Protein AF-A0A009LZ84-F1 (afdb_monomer)

Structure (mmCIF, N/CA/C/O backbone):
data_AF-A0A009LZ84-F1
#
_entry.id   AF-A0A009LZ84-F1
#
loop_
_atom_site.group_PDB
_atom_site.id
_atom_site.type_symbol
_atom_site.label_atom_id
_atom_site.label_alt_id
_atom_site.label_comp_id
_atom_site.label_asym_id
_atom_site.label_entity_id
_atom_site.label_seq_id
_atom_site.pdbx_PDB_ins_code
_atom_site.Cartn_x
_atom_site.Cartn_y
_atom_site.Cartn_z
_atom_site.occupancy
_atom_site.B_iso_or_equiv
_atom_site.auth_seq_id
_atom_site.auth_comp_id
_atom_site.auth_asym_id
_atom_site.auth_atom_id
_atom_site.pdbx_PDB_model_num
ATOM 1 N N . MET A 1 1 ? 14.909 4.660 -10.200 1.00 50.25 1 MET A N 1
ATOM 2 C CA . MET A 1 1 ? 15.185 3.221 -10.010 1.00 50.25 1 MET A CA 1
ATOM 3 C C . MET A 1 1 ? 13.995 2.638 -9.273 1.00 50.25 1 MET A C 1
ATOM 5 O O . MET A 1 1 ? 13.853 2.906 -8.088 1.00 50.25 1 MET A O 1
ATOM 9 N N . ALA A 1 2 ? 13.096 1.950 -9.975 1.00 58.72 2 ALA A N 1
ATOM 10 C CA . ALA A 1 2 ? 11.968 1.275 -9.341 1.00 58.72 2 ALA A CA 1
ATOM 11 C C . ALA A 1 2 ? 12.470 -0.030 -8.703 1.00 58.72 2 ALA A C 1
ATOM 13 O O . ALA A 1 2 ? 13.191 -0.793 -9.349 1.00 58.72 2 ALA A O 1
ATOM 14 N N . LEU A 1 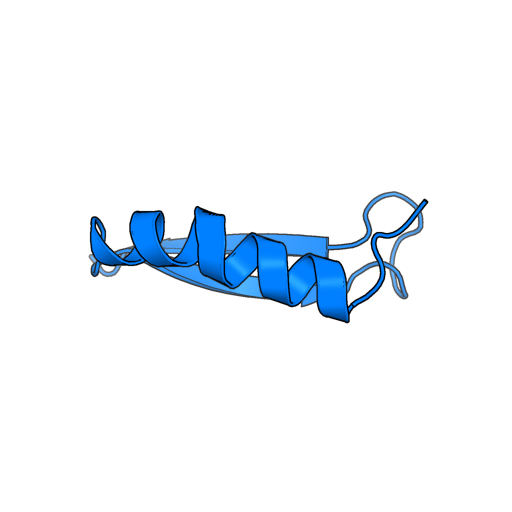3 ? 12.130 -0.285 -7.435 1.00 58.28 3 LEU A N 1
ATOM 15 C CA . LEU A 1 3 ? 12.388 -1.590 -6.824 1.00 58.28 3 LEU A CA 1
ATOM 16 C C . LEU A 1 3 ? 11.646 -2.673 -7.621 1.00 58.28 3 LEU A C 1
ATOM 18 O O . LEU A 1 3 ? 10.455 -2.532 -7.925 1.00 58.28 3 LEU A O 1
ATOM 22 N N . ALA A 1 4 ? 12.342 -3.773 -7.918 1.00 70.31 4 ALA A N 1
ATOM 23 C CA . ALA A 1 4 ? 11.736 -4.951 -8.528 1.00 70.31 4 ALA A CA 1
ATOM 24 C C . ALA A 1 4 ? 10.496 -5.383 -7.724 1.00 70.31 4 ALA A C 1
ATOM 26 O O . ALA A 1 4 ? 10.492 -5.318 -6.492 1.00 70.31 4 ALA A O 1
ATOM 27 N N . ARG A 1 5 ? 9.432 -5.805 -8.416 1.00 69.00 5 ARG A N 1
ATOM 28 C CA . ARG A 1 5 ? 8.118 -6.095 -7.813 1.00 69.00 5 ARG A CA 1
ATOM 29 C C . ARG A 1 5 ? 8.204 -7.069 -6.632 1.00 69.00 5 ARG A C 1
ATOM 31 O O . ARG A 1 5 ? 7.560 -6.842 -5.615 1.00 69.00 5 ARG A O 1
ATOM 38 N N . GLU A 1 6 ? 9.056 -8.084 -6.734 1.00 74.12 6 GLU A N 1
ATOM 39 C CA . GLU A 1 6 ? 9.312 -9.055 -5.661 1.00 74.12 6 GLU A CA 1
ATOM 40 C C . GLU A 1 6 ? 9.900 -8.402 -4.407 1.00 74.12 6 GLU A C 1
ATOM 42 O O . GLU A 1 6 ? 9.459 -8.671 -3.294 1.00 74.12 6 GLU A O 1
ATOM 47 N N . LYS A 1 7 ? 10.836 -7.464 -4.578 1.00 74.38 7 LYS A N 1
ATOM 48 C CA . LYS A 1 7 ? 11.439 -6.728 -3.463 1.00 74.38 7 LYS A CA 1
ATOM 49 C C . LYS A 1 7 ? 10.469 -5.734 -2.822 1.00 74.38 7 LYS A C 1
ATOM 51 O O . LYS A 1 7 ? 10.556 -5.503 -1.620 1.00 74.38 7 LYS A O 1
ATOM 56 N N . ARG A 1 8 ? 9.517 -5.185 -3.589 1.00 72.81 8 ARG A N 1
ATOM 57 C CA . ARG A 1 8 ? 8.408 -4.379 -3.041 1.00 72.81 8 ARG A CA 1
ATOM 58 C C . ARG A 1 8 ? 7.447 -5.228 -2.207 1.00 72.81 8 ARG A C 1
ATOM 60 O O . ARG A 1 8 ? 7.038 -4.787 -1.135 1.00 72.81 8 ARG A O 1
ATOM 67 N N . ALA A 1 9 ? 7.125 -6.438 -2.666 1.00 75.12 9 ALA A N 1
ATOM 68 C CA . ALA A 1 9 ? 6.289 -7.376 -1.916 1.00 75.12 9 ALA A CA 1
ATOM 69 C C . ALA A 1 9 ? 6.974 -7.822 -0.613 1.00 75.12 9 ALA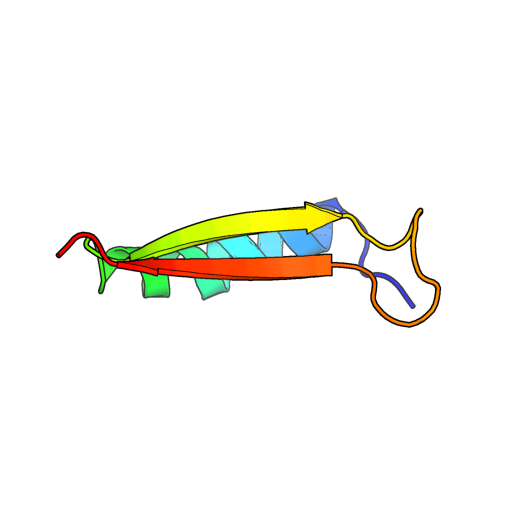 A C 1
ATOM 71 O O . ALA A 1 9 ? 6.362 -7.766 0.449 1.00 75.12 9 ALA A O 1
ATOM 72 N N . GLU A 1 10 ? 8.264 -8.164 -0.675 1.00 82.62 10 GLU A N 1
ATOM 73 C CA . GLU A 1 10 ? 9.063 -8.549 0.495 1.00 82.62 10 GLU A CA 1
ATOM 74 C C . GLU A 1 10 ? 9.155 -7.412 1.528 1.00 82.62 10 GLU A C 1
ATOM 76 O O . GLU A 1 10 ? 8.925 -7.628 2.718 1.00 82.62 10 GLU A O 1
ATOM 81 N N . PHE A 1 11 ? 9.422 -6.181 1.078 1.00 80.31 11 PHE A N 1
ATOM 82 C CA . PHE A 1 11 ? 9.432 -5.004 1.950 1.00 80.31 11 PHE A CA 1
ATOM 83 C C . PHE A 1 11 ? 8.063 -4.753 2.594 1.00 80.31 11 PHE A C 1
ATOM 85 O O . PHE A 1 11 ? 7.987 -4.454 3.785 1.00 80.31 11 PHE A O 1
ATOM 92 N N . SER A 1 12 ? 6.983 -4.909 1.823 1.00 78.31 12 SER A N 1
ATOM 93 C CA . SER A 1 12 ? 5.621 -4.714 2.325 1.00 78.31 12 SER A CA 1
ATOM 94 C C . SER A 1 12 ? 5.285 -5.716 3.428 1.00 78.31 12 SER A C 1
ATOM 96 O O . SER A 1 12 ? 4.892 -5.299 4.514 1.00 78.31 12 SER A O 1
ATOM 98 N N . ALA A 1 13 ? 5.539 -7.006 3.200 1.00 83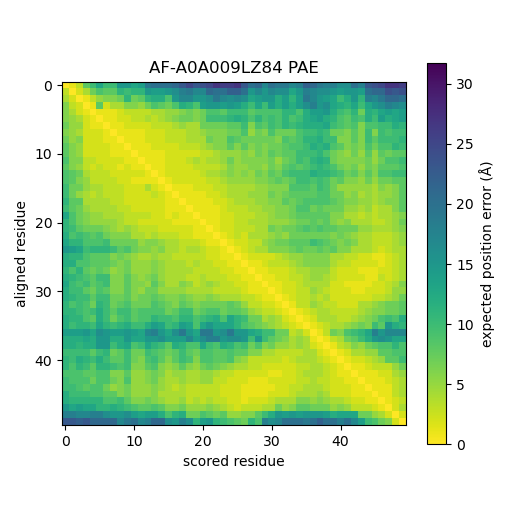.31 13 ALA A N 1
ATOM 99 C CA . ALA A 1 13 ? 5.281 -8.051 4.188 1.00 83.31 13 ALA A CA 1
ATOM 100 C C . ALA A 1 13 ? 6.131 -7.883 5.460 1.00 83.31 13 ALA A C 1
ATOM 102 O O . ALA A 1 13 ? 5.646 -8.032 6.575 1.00 83.31 13 ALA A O 1
ATOM 103 N N . GLN A 1 14 ? 7.413 -7.524 5.324 1.00 87.75 14 GLN A N 1
ATOM 104 C CA . GLN A 1 14 ? 8.309 -7.429 6.483 1.00 87.75 14 GLN A CA 1
ATOM 105 C C . GLN A 1 14 ? 8.142 -6.146 7.302 1.00 87.75 14 GLN A C 1
ATOM 107 O O . GLN A 1 14 ? 8.530 -6.120 8.472 1.00 87.75 14 GLN A O 1
ATOM 112 N N . LYS A 1 15 ? 7.675 -5.053 6.688 1.00 83.38 15 LYS A N 1
ATOM 113 C CA . LYS A 1 15 ? 7.693 -3.721 7.314 1.00 83.38 15 L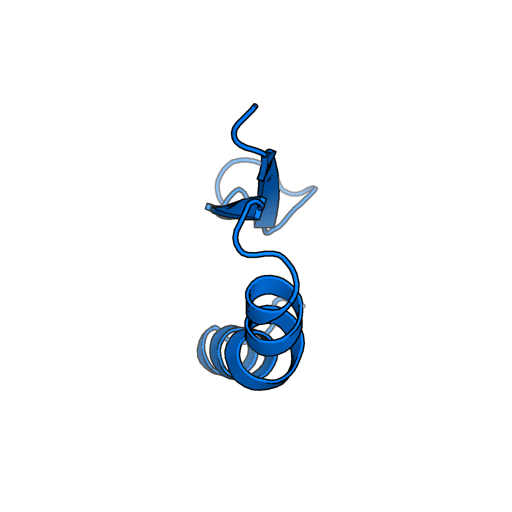YS A CA 1
ATOM 114 C C . LYS A 1 15 ? 6.324 -3.076 7.427 1.00 83.38 15 LYS A C 1
ATOM 116 O O . LYS A 1 15 ? 6.087 -2.403 8.422 1.00 83.38 15 LYS A O 1
ATOM 121 N N . LEU A 1 16 ? 5.454 -3.246 6.434 1.00 81.06 16 LEU A N 1
ATOM 122 C CA . LEU A 1 16 ? 4.176 -2.539 6.375 1.00 81.06 16 LEU A CA 1
ATOM 123 C C . LEU A 1 16 ? 3.047 -3.340 7.023 1.00 81.06 16 LEU A C 1
ATOM 125 O O . LEU A 1 16 ? 2.311 -2.776 7.827 1.00 81.06 16 LEU A O 1
ATOM 129 N N . GLU A 1 17 ? 2.945 -4.643 6.745 1.00 83.81 17 GLU A N 1
ATOM 130 C CA . GLU A 1 17 ? 1.905 -5.503 7.337 1.00 83.81 17 GLU A CA 1
ATOM 131 C C . GLU A 1 17 ? 1.909 -5.483 8.878 1.00 83.81 17 GLU A C 1
ATOM 133 O O . GLU A 1 17 ? 0.853 -5.213 9.449 1.00 83.81 17 GLU A O 1
ATOM 138 N N . PRO A 1 18 ? 3.061 -5.582 9.579 1.00 88.81 18 PRO A N 1
ATOM 139 C CA . PRO A 1 18 ? 3.080 -5.495 11.041 1.00 88.81 18 PRO A CA 1
ATOM 140 C C . PRO A 1 18 ? 2.597 -4.145 11.587 1.00 88.81 18 PRO A C 1
ATOM 142 O O . PRO A 1 18 ? 2.101 -4.067 12.708 1.00 88.81 18 PRO A O 1
ATOM 145 N N . ILE A 1 19 ? 2.758 -3.061 10.818 1.00 85.62 19 ILE A N 1
ATOM 146 C CA . ILE A 1 19 ? 2.252 -1.739 11.200 1.00 85.62 19 ILE A CA 1
ATOM 147 C C . ILE A 1 19 ? 0.734 -1.707 11.041 1.00 85.62 19 ILE A C 1
ATOM 149 O O . ILE A 1 19 ? 0.046 -1.204 11.924 1.00 85.62 19 ILE A O 1
ATOM 153 N N . PHE A 1 20 ? 0.201 -2.261 9.953 1.00 84.38 20 PHE A N 1
ATOM 154 C CA . PHE A 1 20 ? -1.243 -2.302 9.722 1.00 84.38 20 PH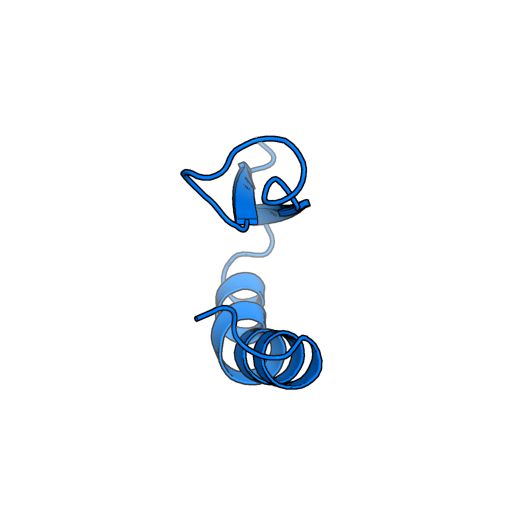E A CA 1
ATOM 155 C C . PHE A 1 20 ? -1.972 -3.210 10.714 1.00 84.38 20 PHE A C 1
ATOM 157 O O . PHE A 1 20 ? -3.058 -2.848 11.159 1.00 84.38 20 PHE A O 1
ATOM 164 N N . ASP A 1 21 ? -1.346 -4.299 11.160 1.00 86.31 21 ASP A N 1
ATOM 165 C CA . ASP A 1 21 ? -1.898 -5.164 12.208 1.00 86.31 21 ASP A CA 1
ATOM 166 C C . ASP A 1 21 ? -2.104 -4.427 13.544 1.00 86.31 21 ASP A C 1
ATOM 168 O O . ASP A 1 21 ? -3.051 -4.717 14.277 1.00 86.31 21 ASP A O 1
ATOM 172 N N . MET A 1 22 ? -1.266 -3.429 13.858 1.00 89.75 22 MET A N 1
ATOM 173 C CA . MET A 1 22 ? -1.448 -2.588 15.051 1.00 89.75 22 MET A CA 1
ATOM 174 C C . MET A 1 22 ? -2.627 -1.612 14.926 1.00 89.75 22 MET A C 1
ATOM 176 O O . MET A 1 22 ? -3.122 -1.114 15.939 1.00 89.75 22 MET A O 1
ATOM 180 N N . TYR A 1 23 ? -3.084 -1.332 13.703 1.00 88.44 23 TYR A N 1
ATOM 181 C CA . TYR A 1 23 ? -4.128 -0.352 13.409 1.00 88.44 23 TYR A CA 1
ATOM 182 C C . TYR A 1 23 ? -5.213 -0.957 12.504 1.00 88.44 23 TYR A C 1
ATOM 184 O O . TYR A 1 23 ? -5.379 -0.516 11.367 1.00 88.44 23 TYR A O 1
ATOM 192 N N . PRO A 1 24 ? -6.018 -1.917 13.000 1.00 84.44 24 PRO A N 1
ATOM 193 C CA . PRO A 1 24 ? -7.012 -2.629 12.187 1.00 84.44 24 PRO A CA 1
ATOM 1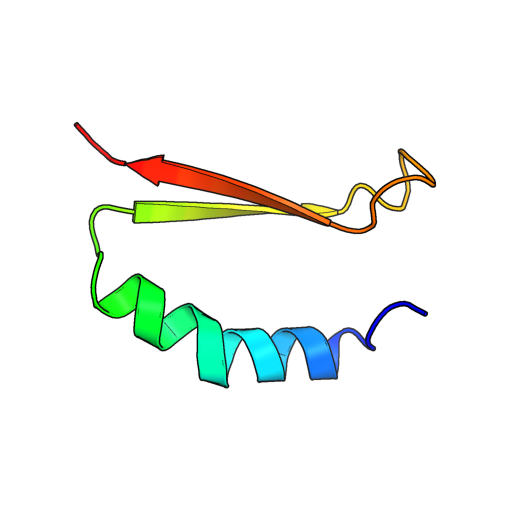94 C C . PRO A 1 24 ? -8.135 -1.731 11.639 1.00 84.44 24 PRO A C 1
ATOM 196 O O . PRO A 1 24 ? -8.885 -2.131 10.750 1.00 84.44 24 PRO A O 1
ATOM 199 N N . THR A 1 25 ? -8.274 -0.512 12.165 1.00 89.44 25 THR A N 1
ATOM 200 C CA . THR A 1 25 ? -9.201 0.509 11.663 1.00 89.44 25 THR A CA 1
ATOM 201 C C . THR A 1 25 ? -8.693 1.217 10.410 1.00 89.44 25 THR A C 1
ATOM 203 O O . THR A 1 25 ? -9.493 1.851 9.724 1.00 89.44 25 THR A O 1
ATOM 206 N N . VAL A 1 26 ? -7.39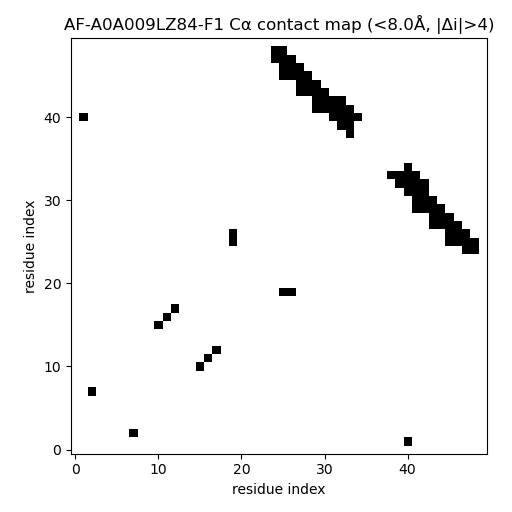5 1.117 10.105 1.00 87.00 26 VAL A N 1
ATOM 207 C CA . VAL A 1 26 ? -6.763 1.714 8.927 1.00 87.00 26 VAL A CA 1
ATOM 208 C C . VAL A 1 26 ? -6.799 0.712 7.779 1.00 87.00 26 VAL A C 1
ATOM 210 O O . VAL A 1 26 ? -6.253 -0.385 7.860 1.00 87.00 26 VAL A O 1
ATOM 213 N N . LYS A 1 27 ? -7.407 1.112 6.665 1.00 84.25 27 LYS A N 1
ATOM 214 C CA . LYS A 1 27 ? -7.355 0.392 5.393 1.00 84.25 27 LYS A CA 1
ATOM 215 C C . LYS A 1 27 ? -6.423 1.124 4.445 1.00 84.25 27 LYS A C 1
ATOM 217 O O . LYS A 1 27 ? -6.452 2.350 4.368 1.00 84.25 27 LYS A O 1
ATOM 222 N N . VAL A 1 28 ? -5.619 0.367 3.704 1.00 84.69 28 VAL A N 1
ATOM 223 C CA . VAL A 1 28 ? -4.680 0.924 2.726 1.00 84.69 28 VAL A CA 1
ATOM 224 C C . VAL A 1 28 ? -5.021 0.436 1.332 1.00 84.69 28 VAL A C 1
ATOM 226 O O . VAL A 1 28 ? -5.261 -0.753 1.119 1.00 84.69 28 VAL A O 1
ATOM 229 N N . ARG A 1 29 ? -5.020 1.357 0.369 1.00 85.38 29 ARG A N 1
ATOM 230 C CA . ARG A 1 29 ? -5.186 1.051 -1.050 1.00 85.38 29 ARG A CA 1
ATOM 231 C C . ARG A 1 29 ? -4.032 1.639 -1.852 1.00 85.38 29 ARG A C 1
ATOM 233 O O . ARG A 1 29 ? -3.732 2.824 -1.734 1.00 85.38 29 ARG A O 1
ATOM 240 N N . TRP A 1 30 ? -3.409 0.801 -2.673 1.00 83.31 30 TRP A N 1
ATOM 241 C CA . TRP A 1 30 ? -2.280 1.173 -3.521 1.00 83.31 30 TRP A CA 1
ATOM 242 C C . TRP A 1 30 ? -2.729 1.385 -4.964 1.00 83.31 30 TRP A C 1
ATOM 244 O O . TRP A 1 30 ? -3.513 0.597 -5.494 1.00 83.31 30 TRP A O 1
ATOM 254 N N . TYR A 1 31 ? -2.197 2.425 -5.595 1.00 82.69 31 TYR A N 1
ATOM 255 C CA . TYR A 1 31 ? -2.400 2.737 -7.003 1.00 82.69 31 TYR A CA 1
ATOM 256 C C . TYR A 1 31 ? -1.047 2.841 -7.698 1.00 82.69 31 TYR A C 1
ATOM 258 O O . TYR A 1 31 ? -0.199 3.633 -7.286 1.00 82.69 31 TYR A O 1
ATOM 266 N N . ASP A 1 32 ? -0.868 2.061 -8.761 1.00 82.88 32 ASP A N 1
ATOM 267 C CA . ASP A 1 32 ? 0.240 2.243 -9.695 1.00 82.88 32 ASP A CA 1
ATOM 268 C C . ASP A 1 32 ? -0.089 3.444 -10.585 1.00 82.88 32 ASP A C 1
ATOM 270 O O . ASP A 1 32 ? -1.083 3.442 -11.318 1.00 82.88 32 ASP A O 1
ATOM 274 N N . VAL A 1 33 ? 0.710 4.500 -10.460 1.00 84.81 33 VAL A N 1
ATOM 275 C CA . VAL A 1 33 ? 0.543 5.730 -11.240 1.00 84.81 33 VAL A CA 1
ATOM 276 C C . VAL A 1 33 ? 1.730 5.998 -12.148 1.00 84.81 33 VAL A C 1
ATOM 278 O O . VAL A 1 33 ? 1.705 6.996 -12.865 1.00 84.81 33 VAL A O 1
ATOM 281 N N . GLU A 1 34 ? 2.719 5.100 -12.185 1.00 80.88 34 GLU A N 1
ATOM 282 C CA . GLU A 1 34 ? 3.914 5.248 -13.019 1.00 80.88 34 GLU A CA 1
ATOM 283 C C . GLU A 1 34 ? 3.532 5.363 -14.502 1.00 80.88 34 GLU A C 1
ATOM 285 O O . GLU A 1 34 ? 4.104 6.156 -15.250 1.00 80.88 34 GLU A O 1
ATOM 290 N N . ALA A 1 35 ? 2.484 4.639 -14.914 1.00 74.12 35 ALA A N 1
ATOM 291 C CA . ALA A 1 35 ? 1.939 4.692 -16.269 1.00 74.12 35 ALA A CA 1
ATOM 292 C C . ALA A 1 35 ? 1.209 6.009 -16.605 1.00 74.12 35 ALA A C 1
ATOM 294 O O . ALA A 1 35 ? 1.044 6.336 -17.780 1.00 74.12 35 ALA A O 1
ATOM 295 N N . PHE A 1 36 ? 0.761 6.764 -15.597 1.00 73.81 36 PHE A N 1
ATOM 296 C CA . PHE A 1 36 ? -0.040 7.983 -15.768 1.00 73.81 36 PHE A CA 1
ATOM 297 C C . PHE A 1 36 ? 0.744 9.266 -15.467 1.00 73.81 36 PHE A C 1
ATOM 299 O O . PHE A 1 36 ? 0.409 10.335 -15.975 1.00 73.81 36 PHE A O 1
ATOM 306 N N . SER A 1 37 ? 1.783 9.182 -14.638 1.00 67.62 37 SER A N 1
ATOM 307 C CA . SER A 1 37 ? 2.588 10.307 -14.178 1.00 67.62 37 SER A CA 1
ATOM 308 C C . SER A 1 37 ? 4.041 9.878 -14.033 1.00 67.62 37 SER A C 1
ATOM 310 O O . SER A 1 37 ? 4.356 8.941 -13.315 1.00 67.62 37 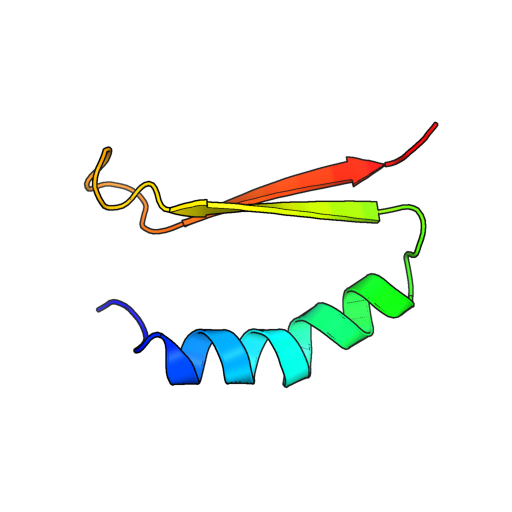SER A O 1
ATOM 312 N N . THR A 1 38 ? 4.963 10.631 -14.628 1.00 69.50 38 THR A N 1
ATOM 313 C CA . THR A 1 38 ? 6.407 10.391 -14.461 1.00 69.50 38 THR A CA 1
ATOM 314 C C . THR A 1 38 ? 6.960 10.932 -13.139 1.00 69.50 38 THR A C 1
ATOM 316 O O . THR A 1 38 ? 8.157 10.824 -12.877 1.00 69.50 38 THR A O 1
ATOM 319 N N . LYS A 1 39 ? 6.112 11.550 -12.305 1.00 80.25 39 LYS A N 1
ATOM 320 C CA . LYS A 1 39 ? 6.521 12.186 -11.042 1.00 80.25 39 LYS A CA 1
ATOM 321 C C . LYS A 1 39 ? 6.402 11.268 -9.826 1.00 80.25 39 LYS A C 1
ATOM 323 O O . LYS A 1 39 ? 7.009 11.566 -8.802 1.00 80.25 39 LYS A O 1
ATOM 328 N N . ALA A 1 40 ? 5.621 10.197 -9.919 1.00 76.56 40 ALA A N 1
ATOM 329 C CA . ALA A 1 40 ? 5.421 9.231 -8.846 1.00 76.56 40 ALA A CA 1
ATOM 330 C C . ALA A 1 40 ? 5.236 7.838 -9.451 1.00 76.56 40 ALA A C 1
ATOM 332 O O . ALA A 1 40 ? 4.615 7.718 -10.502 1.00 76.56 40 ALA A O 1
ATOM 333 N N . SER A 1 41 ? 5.763 6.803 -8.795 1.00 77.81 41 SER A N 1
ATOM 334 C CA . SER A 1 41 ? 5.550 5.414 -9.216 1.00 77.81 41 SER A CA 1
ATOM 335 C C . SER A 1 41 ? 4.288 4.823 -8.588 1.00 77.81 41 SER A C 1
ATOM 337 O O . SER A 1 41 ? 3.483 4.189 -9.259 1.00 77.81 41 SER A O 1
ATOM 339 N N . ASP A 1 42 ? 4.075 5.090 -7.300 1.00 81.88 42 ASP A N 1
ATOM 340 C CA . ASP A 1 42 ? 3.008 4.485 -6.513 1.00 81.88 42 ASP A CA 1
ATOM 341 C C . ASP A 1 42 ? 2.351 5.542 -5.612 1.00 81.88 42 ASP A C 1
ATOM 343 O O . ASP A 1 42 ? 3.027 6.410 -5.054 1.00 81.88 42 ASP A O 1
ATOM 347 N N . ILE A 1 43 ? 1.033 5.453 -5.437 1.00 84.44 43 ILE A N 1
ATOM 348 C CA . ILE A 1 43 ? 0.274 6.221 -4.440 1.00 84.44 43 ILE A CA 1
ATOM 349 C C . ILE A 1 43 ? -0.339 5.248 -3.435 1.00 84.44 43 ILE A C 1
ATOM 351 O O . ILE A 1 43 ? -1.022 4.302 -3.825 1.00 84.44 43 ILE A O 1
ATOM 355 N N . ALA A 1 44 ? -0.145 5.518 -2.143 1.00 85.62 44 ALA A N 1
ATOM 356 C CA . ALA A 1 44 ? -0.843 4.843 -1.053 1.00 85.62 44 ALA A CA 1
ATOM 357 C C . ALA A 1 44 ? -1.912 5.764 -0.459 1.00 85.62 44 ALA A C 1
ATOM 359 O O . ALA A 1 44 ? -1.611 6.888 -0.056 1.00 85.62 44 ALA A O 1
ATOM 360 N N . VAL A 1 45 ? -3.149 5.278 -0.381 1.00 87.94 45 VAL A N 1
ATOM 361 C CA . VAL A 1 45 ? -4.262 5.960 0.287 1.00 87.94 45 VAL A CA 1
ATOM 362 C C . VAL A 1 45 ? -4.590 5.215 1.573 1.00 87.94 45 VAL A C 1
ATOM 364 O O . VAL A 1 45 ? -4.797 4.003 1.538 1.00 87.94 45 VAL A O 1
ATOM 367 N N . PHE A 1 46 ? -4.631 5.947 2.686 1.00 88.69 46 PHE A N 1
ATOM 368 C CA . PHE A 1 46 ? -4.926 5.433 4.022 1.00 88.69 46 PHE A CA 1
ATOM 369 C C . PHE A 1 46 ? -6.275 5.987 4.475 1.00 88.69 46 PHE A C 1
ATOM 371 O O . PHE A 1 46 ? -6.465 7.202 4.509 1.00 88.69 46 PHE A O 1
ATOM 378 N N . GLU A 1 47 ? -7.203 5.104 4.823 1.00 89.81 47 GLU A N 1
ATOM 379 C CA . GLU A 1 47 ? -8.567 5.456 5.216 1.00 89.81 47 GLU A CA 1
ATOM 380 C C . GLU A 1 47 ? -8.882 4.822 6.570 1.00 89.81 47 GLU A C 1
ATOM 382 O O . GLU A 1 47 ? -8.557 3.656 6.790 1.00 89.81 47 GLU A O 1
ATOM 387 N N . THR A 1 48 ? -9.542 5.551 7.468 1.00 89.38 48 THR A N 1
ATOM 388 C CA . THR A 1 48 ? -10.071 4.981 8.715 1.00 89.38 48 THR A CA 1
ATOM 389 C C . THR A 1 48 ? -11.581 4.845 8.633 1.00 89.38 48 THR A C 1
ATOM 391 O O . THR A 1 48 ? -12.263 5.782 8.222 1.00 89.38 48 THR A O 1
ATOM 394 N N . THR A 1 49 ? -12.129 3.708 9.060 1.00 73.06 49 THR A N 1
ATOM 395 C CA . THR A 1 49 ? -13.572 3.618 9.332 1.00 73.06 49 THR A CA 1
ATOM 396 C C . THR A 1 49 ? -13.902 4.450 10.569 1.00 73.06 49 THR A C 1
ATOM 398 O O . THR A 1 49 ? -13.295 4.229 11.618 1.00 73.06 49 THR A O 1
ATOM 401 N N . SER A 1 50 ? -14.819 5.409 10.420 1.00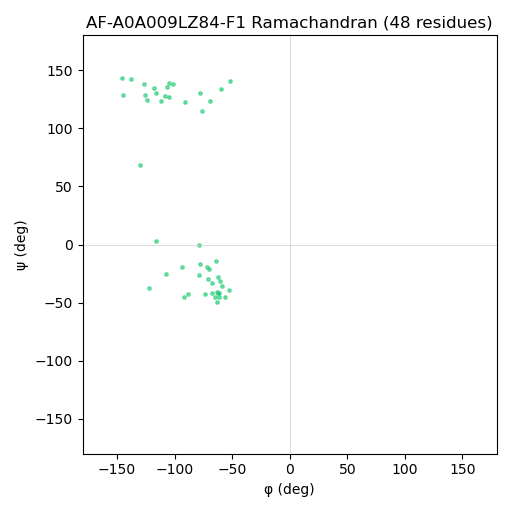 61.50 50 SER A N 1
ATOM 402 C CA . SER A 1 50 ? -15.375 6.197 11.527 1.00 61.50 50 SER A CA 1
ATOM 403 C C . SER A 1 50 ? -16.557 5.503 12.188 1.00 61.50 50 SER A C 1
ATOM 405 O O . SER A 1 50 ? -17.195 4.654 11.524 1.00 61.50 50 SER A O 1
#

Foldseek 3Di:
DDPDPVVVVVCCVVPVVVVCVVPVQKDKDKDQCVVPDVPDGMDIDIDGDD

Sequence (50 aa):
MALAREKRAEFSAQKLEPIFDMYPTVKVRWYDVEAFSTKASDIAVFETTS

Radius of gyration: 12.65 Å; Cα contacts (8 Å, |Δi|>4): 42; chains: 1; bounding box: 31×21×31 Å

Nearest PDB structures (foldseek):
  5fz5-assembly1_W  TM=5.417E-01  e=4.058E+00  Saccharomyces cerevisiae
  3nn3-assembly1_C  TM=5.700E-01  e=6.506E+00  Nitrospira defluvii

Mean predicted aligned error: 6.7 Å

pLDDT: mean 79.57, std 8.94, range [50.25, 89.81]

Solvent-accessible surface area (backbone atoms only — not comparable to full-atom values): 3190 Å² total; per-residue (Å²): 134,82,74,56,69,69,59,50,51,53,49,39,63,76,59,46,47,66,55,42,69,78,37,79,56,52,46,78,48,79,42,84,33,47,92,79,34,95,87,46,57,67,46,79,47,79,45,67,77,128

Secondary structure (DSSP, 8-state):
-PPPHHHHHHHIIIIIHHHHHH-TTEEEEEEE-TTT-TT-SEEEEEEE--